Protein AF-A0A5X5ZA11-F1 (afdb_monomer_lite)

Structure (mmCIF, N/CA/C/O backbone):
data_AF-A0A5X5ZA11-F1
#
_entry.id   AF-A0A5X5ZA11-F1
#
loop_
_atom_site.group_PDB
_atom_site.id
_atom_site.type_symbol
_atom_site.label_atom_id
_atom_site.label_alt_id
_atom_site.label_comp_id
_atom_site.label_asym_id
_atom_site.label_entity_id
_atom_site.label_seq_id
_atom_site.pdbx_PDB_ins_code
_atom_site.Cartn_x
_atom_site.Cartn_y
_atom_site.Cartn_z
_atom_site.occupancy
_atom_site.B_iso_or_equiv
_atom_site.auth_seq_id
_atom_site.auth_comp_id
_atom_site.auth_asym_id
_atom_site.auth_atom_id
_atom_site.pdbx_PDB_model_num
ATOM 1 N N . MET A 1 1 ? -2.306 18.215 11.325 1.00 88.44 1 MET A N 1
ATOM 2 C CA . MET A 1 1 ? -1.285 17.185 11.618 1.00 88.44 1 MET A CA 1
ATOM 3 C C . MET A 1 1 ? -1.722 15.892 10.947 1.00 88.44 1 MET A C 1
ATOM 5 O O . MET A 1 1 ? -2.923 15.663 10.904 1.00 88.44 1 MET A O 1
ATOM 9 N N . TYR A 1 2 ? -0.796 15.105 10.395 1.00 94.12 2 TYR A N 1
ATOM 10 C CA . TYR A 1 2 ? -1.111 13.799 9.806 1.00 94.12 2 TYR A CA 1
ATOM 11 C C . TYR A 1 2 ? -0.812 12.674 10.797 1.00 94.12 2 TYR A C 1
ATOM 13 O O . TYR A 1 2 ? 0.232 12.690 11.449 1.00 94.12 2 TYR A O 1
ATOM 21 N N . PHE A 1 3 ? -1.699 11.688 10.862 1.00 95.88 3 PHE A N 1
ATOM 22 C CA . PHE A 1 3 ? -1.532 10.465 11.638 1.00 95.88 3 PHE A CA 1
ATOM 23 C C . PHE A 1 3 ? -1.442 9.262 10.707 1.00 95.88 3 PHE A C 1
ATOM 25 O O . PHE A 1 3 ? -2.206 9.148 9.750 1.00 95.88 3 PHE A O 1
ATOM 32 N N . LEU A 1 4 ? -0.505 8.360 10.991 1.00 96.12 4 LEU A N 1
ATOM 33 C CA . LEU A 1 4 ? -0.306 7.139 10.221 1.00 96.12 4 LEU A CA 1
ATOM 34 C C . LEU A 1 4 ? -1.401 6.114 10.528 1.00 96.12 4 LEU A C 1
ATOM 36 O O . LEU A 1 4 ? -1.602 5.755 11.685 1.00 96.12 4 LEU A O 1
ATOM 40 N N . LEU A 1 5 ? -2.054 5.606 9.481 1.00 96.12 5 LEU A N 1
ATOM 41 C CA . LEU A 1 5 ? -3.022 4.512 9.573 1.00 96.12 5 LEU A CA 1
ATOM 42 C C . LEU A 1 5 ? -2.393 3.165 9.214 1.00 96.12 5 LEU A C 1
ATOM 44 O O . LEU A 1 5 ? -2.567 2.183 9.930 1.00 96.12 5 LEU A O 1
ATOM 48 N N . GLN A 1 6 ? -1.685 3.110 8.085 1.00 96.69 6 GLN A N 1
ATOM 49 C CA . GLN A 1 6 ?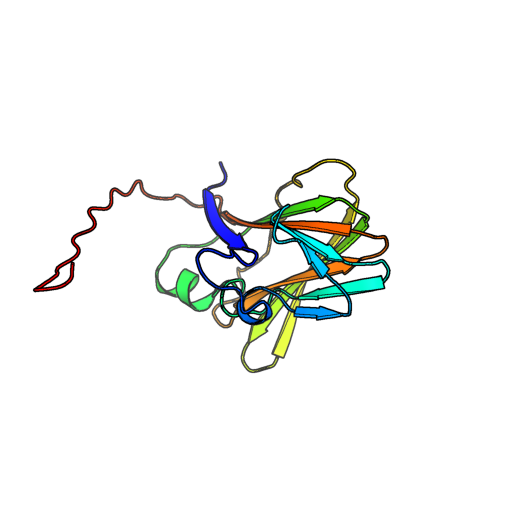 -1.104 1.878 7.555 1.00 96.69 6 GLN A CA 1
ATOM 50 C C . GLN A 1 6 ? 0.122 2.198 6.702 1.00 96.69 6 GLN A C 1
ATOM 52 O O . GLN A 1 6 ? 0.076 3.081 5.848 1.00 96.69 6 GLN A O 1
ATOM 57 N N . LYS A 1 7 ? 1.206 1.445 6.900 1.00 95.44 7 LYS A N 1
ATOM 58 C CA . LYS A 1 7 ? 2.346 1.440 5.978 1.00 95.44 7 LYS A CA 1
ATOM 59 C C . LYS A 1 7 ? 2.112 0.391 4.899 1.00 95.44 7 LYS A C 1
ATOM 61 O O . LYS A 1 7 ? 1.715 -0.728 5.216 1.00 95.44 7 LYS A O 1
ATOM 66 N N . VAL A 1 8 ? 2.397 0.742 3.653 1.00 91.81 8 VAL A N 1
ATOM 67 C CA . VAL A 1 8 ? 2.617 -0.228 2.581 1.00 91.81 8 VAL A CA 1
ATOM 68 C C . VAL A 1 8 ? 4.033 -0.754 2.760 1.00 91.81 8 VAL A C 1
ATOM 70 O O . VAL A 1 8 ? 5.008 -0.024 2.578 1.00 91.81 8 VAL A O 1
ATOM 73 N N . ILE A 1 9 ? 4.124 -2.002 3.198 1.00 90.94 9 ILE A N 1
ATOM 74 C CA . ILE A 1 9 ? 5.363 -2.657 3.601 1.00 90.94 9 ILE A CA 1
ATOM 75 C C . ILE A 1 9 ? 5.911 -3.537 2.480 1.00 90.94 9 ILE A C 1
ATOM 77 O O . ILE A 1 9 ? 5.174 -4.041 1.633 1.00 90.94 9 ILE A O 1
ATOM 81 N N . LEU A 1 10 ? 7.221 -3.741 2.494 1.00 92.12 10 LEU A N 1
ATOM 82 C CA . LEU A 1 10 ? 7.916 -4.689 1.630 1.00 92.12 10 LEU A CA 1
ATOM 83 C C . LEU A 1 10 ? 8.360 -5.910 2.462 1.00 92.12 10 LEU A C 1
ATOM 85 O O . LEU A 1 10 ? 8.345 -5.820 3.696 1.00 92.12 10 LEU A O 1
ATOM 89 N N . PRO A 1 11 ? 8.706 -7.044 1.822 1.00 90.94 11 PRO A N 1
ATOM 90 C CA . PRO A 1 11 ? 9.105 -8.265 2.519 1.00 90.94 11 PRO A CA 1
ATOM 91 C C . PRO A 1 11 ? 10.228 -8.037 3.533 1.00 90.94 11 PRO A C 1
ATOM 93 O O . PRO A 1 11 ? 11.069 -7.159 3.372 1.00 90.94 11 PRO A O 1
ATOM 96 N N . ASN A 1 12 ? 10.265 -8.847 4.587 1.00 85.19 12 ASN A N 1
ATOM 97 C CA . ASN A 1 12 ? 11.353 -8.822 5.563 1.00 85.19 12 ASN A CA 1
ATOM 98 C C . ASN A 1 12 ? 11.810 -10.258 5.824 1.00 85.19 12 ASN A C 1
ATOM 100 O O . ASN A 1 12 ? 10.975 -11.098 6.159 1.00 85.19 12 ASN A O 1
ATOM 104 N N . ILE A 1 13 ? 13.118 -10.514 5.692 1.00 82.81 13 ILE A N 1
ATOM 105 C CA . ILE A 1 13 ? 13.733 -11.838 5.884 1.00 82.81 13 ILE A CA 1
ATOM 106 C C . ILE A 1 13 ? 13.351 -12.436 7.241 1.00 82.81 13 ILE A C 1
ATOM 108 O O . ILE A 1 13 ? 13.066 -13.626 7.316 1.00 82.81 13 ILE A O 1
ATOM 112 N N . ASP A 1 14 ? 13.267 -11.611 8.284 1.00 82.62 14 ASP A N 1
ATOM 113 C CA . ASP A 1 14 ? 12.982 -12.081 9.644 1.00 82.62 14 ASP A CA 1
ATOM 114 C C . ASP A 1 14 ? 11.507 -12.459 9.874 1.00 82.62 14 ASP A C 1
ATOM 116 O O . ASP A 1 14 ? 11.163 -13.005 10.920 1.00 82.62 14 ASP A O 1
ATOM 120 N N . LEU A 1 15 ? 10.611 -12.126 8.935 1.00 80.62 15 LEU A N 1
ATOM 121 C CA . LEU A 1 15 ? 9.162 -12.287 9.097 1.00 80.62 15 LEU A CA 1
ATOM 122 C C . LEU A 1 15 ? 8.560 -13.210 8.040 1.00 80.62 15 LEU A C 1
ATOM 124 O O . LEU A 1 15 ? 7.957 -14.228 8.368 1.00 80.62 15 LEU A O 1
ATOM 128 N N . CYS A 1 16 ? 8.653 -12.812 6.773 1.00 82.38 16 CYS A N 1
ATOM 129 C CA . CYS A 1 16 ? 8.052 -13.520 5.654 1.00 82.38 16 CYS A CA 1
ATOM 130 C C . CYS A 1 16 ? 8.675 -13.034 4.342 1.00 82.38 16 CYS A C 1
ATOM 132 O O . CYS A 1 16 ? 8.705 -11.833 4.054 1.00 82.38 16 CYS A O 1
ATOM 134 N N . THR A 1 17 ? 9.143 -13.985 3.539 1.00 87.62 17 THR A N 1
ATOM 135 C CA . THR A 1 17 ? 9.778 -13.753 2.235 1.00 87.62 17 THR A CA 1
ATOM 136 C C . THR A 1 17 ? 8.841 -14.028 1.056 1.00 87.62 17 THR A C 1
ATOM 138 O O . THR A 1 17 ? 9.254 -13.896 -0.091 1.00 87.62 17 THR A O 1
ATOM 141 N N . GLU A 1 18 ? 7.572 -14.372 1.307 1.00 92.88 18 GLU A N 1
ATOM 142 C CA . GLU A 1 18 ? 6.562 -14.590 0.262 1.00 92.88 18 GLU A CA 1
ATOM 143 C C . GLU A 1 18 ? 6.155 -13.259 -0.389 1.00 92.88 18 GLU A C 1
ATOM 145 O O . GLU A 1 18 ? 5.176 -12.620 0.006 1.00 92.88 18 GLU A O 1
ATOM 150 N N . GLU A 1 19 ? 6.915 -12.821 -1.399 1.00 93.06 19 GLU A N 1
ATOM 151 C CA . GLU A 1 19 ? 6.784 -11.499 -2.032 1.00 93.06 19 GLU A CA 1
ATOM 152 C C . GLU A 1 19 ? 5.357 -11.186 -2.504 1.00 93.06 19 GLU A C 1
ATOM 154 O O . GLU A 1 19 ? 4.899 -10.052 -2.358 1.00 93.06 19 GLU A O 1
ATOM 159 N N . GLN A 1 20 ? 4.611 -12.191 -2.982 1.00 94.50 20 GLN A N 1
ATOM 160 C CA . GLN A 1 20 ? 3.235 -12.032 -3.474 1.00 94.50 20 GLN A CA 1
ATOM 161 C C . GLN A 1 20 ? 2.240 -11.561 -2.399 1.00 94.50 20 GLN A C 1
ATOM 163 O O . GLN A 1 20 ? 1.189 -11.006 -2.733 1.00 94.50 20 GLN A O 1
ATOM 168 N N . LEU A 1 21 ? 2.559 -11.738 -1.111 1.00 95.25 21 LEU A N 1
ATOM 169 C CA . LEU A 1 21 ? 1.762 -11.192 -0.007 1.00 95.25 21 LEU A CA 1
ATOM 170 C C . LEU A 1 21 ? 1.954 -9.677 0.168 1.00 95.25 21 LEU A C 1
ATOM 172 O O . LEU A 1 21 ? 1.113 -9.027 0.795 1.00 95.25 21 LEU A O 1
ATOM 176 N N . TYR A 1 22 ? 3.023 -9.121 -0.408 1.00 95.38 22 TYR A N 1
ATOM 177 C CA . TYR A 1 22 ? 3.436 -7.724 -0.289 1.00 95.38 22 TYR A CA 1
ATOM 178 C C . TYR A 1 22 ? 3.228 -6.957 -1.594 1.00 95.38 22 TYR A C 1
ATOM 180 O O . TYR A 1 22 ? 2.562 -5.924 -1.608 1.00 95.38 22 TYR A O 1
ATOM 188 N N . PHE A 1 23 ? 3.728 -7.447 -2.719 1.00 95.75 23 PHE A N 1
ATOM 189 C CA . PHE A 1 23 ? 3.572 -6.770 -4.002 1.00 95.75 23 PHE A CA 1
ATOM 190 C C . PHE A 1 23 ? 3.530 -7.775 -5.150 1.00 95.75 23 PHE A C 1
ATOM 192 O O . PHE A 1 23 ? 3.896 -8.940 -5.020 1.00 95.75 23 PHE A O 1
ATOM 199 N N . ARG A 1 24 ? 3.091 -7.307 -6.314 1.00 96.06 24 ARG A N 1
ATOM 200 C CA . ARG A 1 24 ? 3.236 -8.027 -7.582 1.00 96.06 24 ARG A CA 1
ATOM 201 C C . ARG A 1 24 ? 3.891 -7.092 -8.572 1.00 96.06 24 ARG A C 1
ATOM 203 O O . ARG A 1 24 ? 3.507 -5.932 -8.656 1.00 96.06 24 ARG A O 1
ATOM 210 N N . THR A 1 25 ? 4.876 -7.563 -9.318 1.00 94.00 25 THR A N 1
ATOM 211 C CA . THR A 1 25 ? 5.579 -6.721 -10.286 1.00 94.00 25 THR A CA 1
ATOM 212 C C . THR A 1 25 ? 5.909 -7.491 -11.552 1.00 94.00 25 THR A C 1
ATOM 214 O O . THR A 1 25 ? 6.091 -8.706 -11.526 1.00 94.00 25 THR A O 1
ATOM 217 N N . GLN A 1 26 ? 5.980 -6.778 -12.673 1.00 89.19 26 GLN A N 1
ATOM 218 C CA . GLN A 1 26 ? 6.394 -7.335 -13.955 1.00 89.19 26 GLN A CA 1
ATOM 219 C C . GLN A 1 26 ? 7.875 -7.022 -14.196 1.00 89.19 26 GLN A C 1
ATOM 221 O O . GLN A 1 26 ? 8.210 -5.996 -14.776 1.00 89.19 26 GLN A O 1
ATOM 226 N N . GLY A 1 27 ? 8.777 -7.896 -13.751 1.00 85.19 27 GLY A N 1
ATOM 227 C CA . GLY A 1 27 ? 10.224 -7.727 -13.957 1.00 85.19 27 GLY A CA 1
ATOM 228 C C . GLY A 1 27 ? 10.923 -6.800 -12.957 1.00 85.19 27 GLY A C 1
ATOM 229 O O . GLY A 1 27 ? 12.127 -6.581 -13.087 1.00 85.19 27 GLY A O 1
ATOM 230 N N . GLY A 1 28 ? 10.201 -6.287 -11.956 1.00 90.69 28 GLY A N 1
ATOM 231 C CA . GLY A 1 28 ? 10.818 -5.685 -10.780 1.00 90.69 28 GLY A CA 1
ATOM 232 C C . GLY A 1 28 ? 11.598 -6.709 -9.956 1.00 90.69 28 GLY A C 1
ATOM 233 O O . GLY A 1 28 ? 11.318 -7.907 -10.006 1.00 90.69 28 GLY A O 1
ATOM 234 N N . LYS A 1 29 ? 12.595 -6.232 -9.211 1.00 93.81 29 LYS A N 1
ATOM 235 C CA . LYS A 1 29 ? 13.433 -7.055 -8.332 1.00 93.81 29 LYS A CA 1
ATOM 236 C C . LYS A 1 29 ? 13.464 -6.448 -6.944 1.00 93.81 29 LYS A C 1
ATOM 238 O O . LYS A 1 29 ? 13.813 -5.278 -6.786 1.00 93.81 29 LYS A O 1
ATOM 243 N N . TYR A 1 30 ? 13.119 -7.246 -5.943 1.00 94.25 30 TYR A N 1
ATOM 244 C CA . TYR A 1 30 ? 13.248 -6.826 -4.560 1.00 94.25 30 TYR A CA 1
ATOM 245 C C . TYR A 1 30 ? 14.683 -7.010 -4.073 1.00 94.25 30 TYR A C 1
ATOM 247 O O . TYR A 1 30 ? 15.294 -8.060 -4.274 1.00 94.25 30 TYR A O 1
ATOM 255 N N . ASN A 1 31 ? 15.233 -5.973 -3.447 1.00 91.81 31 ASN A N 1
ATOM 256 C CA . ASN A 1 31 ? 16.532 -6.036 -2.805 1.00 91.81 31 ASN A CA 1
ATOM 257 C C . ASN A 1 31 ? 16.332 -6.168 -1.294 1.00 91.81 31 ASN A C 1
ATOM 259 O O . ASN A 1 31 ? 15.964 -5.210 -0.615 1.00 91.81 31 ASN A O 1
ATOM 263 N N . TYR A 1 32 ? 16.610 -7.359 -0.770 1.00 88.56 32 TYR A N 1
ATOM 264 C CA . TYR A 1 32 ? 16.462 -7.665 0.650 1.00 88.56 32 TYR A CA 1
ATOM 265 C C . TYR A 1 32 ? 17.449 -6.902 1.546 1.00 88.56 32 TYR A C 1
ATOM 267 O O . TYR A 1 32 ? 17.132 -6.621 2.698 1.00 88.56 32 TYR A O 1
ATOM 275 N N . THR A 1 33 ? 18.624 -6.525 1.031 1.00 87.94 33 THR A N 1
ATOM 276 C CA . THR A 1 33 ? 19.637 -5.778 1.791 1.00 87.94 33 THR A CA 1
ATOM 277 C C . THR A 1 33 ? 19.231 -4.316 1.963 1.00 87.94 33 THR A C 1
ATOM 279 O O . THR A 1 33 ? 19.215 -3.805 3.080 1.00 87.94 33 THR A O 1
ATOM 282 N N . SER A 1 34 ? 18.865 -3.635 0.872 1.00 88.62 34 SER A N 1
ATOM 283 C CA . SER A 1 34 ? 18.416 -2.233 0.918 1.00 88.62 34 SER A CA 1
ATOM 284 C C . SER A 1 34 ? 16.934 -2.075 1.265 1.00 88.62 34 SER A C 1
ATOM 286 O O . SER A 1 34 ? 16.479 -0.957 1.496 1.00 88.62 34 SER A O 1
ATOM 288 N N . ARG A 1 35 ? 16.186 -3.183 1.331 1.00 89.94 35 ARG A N 1
ATOM 289 C CA . ARG A 1 35 ? 14.744 -3.260 1.607 1.00 89.94 35 ARG A CA 1
ATOM 290 C C . ARG A 1 35 ? 13.895 -2.378 0.694 1.00 89.94 35 ARG A C 1
ATOM 292 O O . ARG A 1 35 ? 12.938 -1.750 1.140 1.00 89.94 35 ARG A O 1
ATOM 299 N N . ASN A 1 36 ? 14.229 -2.357 -0.591 1.00 93.25 36 ASN A N 1
ATOM 300 C CA . ASN A 1 36 ? 13.507 -1.592 -1.600 1.00 93.25 36 ASN A CA 1
ATOM 301 C C . ASN A 1 36 ? 13.209 -2.437 -2.839 1.00 93.25 36 ASN A C 1
ATOM 303 O O . ASN A 1 36 ? 13.850 -3.455 -3.106 1.00 93.25 36 ASN A O 1
ATOM 307 N N . LEU A 1 37 ? 12.181 -2.024 -3.572 1.00 95.44 37 LEU A N 1
ATOM 308 C CA . LEU A 1 37 ? 11.767 -2.671 -4.806 1.00 95.44 37 LEU A CA 1
ATOM 309 C C . LEU A 1 37 ? 12.278 -1.855 -5.993 1.00 95.44 37 LEU A C 1
ATOM 311 O O . LEU A 1 37 ? 11.873 -0.710 -6.183 1.00 95.44 37 LEU A O 1
ATOM 315 N N . LEU A 1 38 ? 13.147 -2.458 -6.800 1.00 96.56 38 LEU A N 1
ATOM 316 C CA . LEU A 1 38 ? 13.571 -1.893 -8.075 1.00 96.56 38 LEU A CA 1
ATOM 317 C C . LEU A 1 38 ? 12.511 -2.209 -9.125 1.00 96.56 38 LEU A C 1
ATOM 319 O O . LEU A 1 38 ? 12.199 -3.379 -9.356 1.00 96.56 38 LEU A O 1
ATOM 323 N N . VAL A 1 39 ? 11.972 -1.180 -9.770 1.00 96.62 39 VAL A N 1
ATOM 324 C CA . VAL A 1 39 ? 11.000 -1.310 -10.858 1.00 96.62 39 VAL A CA 1
ATOM 325 C C . VAL A 1 39 ? 11.631 -0.725 -12.121 1.00 96.62 39 VAL A C 1
ATOM 327 O O . VAL A 1 39 ? 11.762 0.496 -12.207 1.00 96.62 39 VAL A O 1
ATOM 330 N N . PRO A 1 40 ? 12.041 -1.562 -13.093 1.00 96.94 40 PRO A N 1
ATOM 331 C CA . PRO A 1 40 ? 12.616 -1.089 -14.348 1.00 96.94 40 PRO A CA 1
ATOM 332 C C . PRO A 1 40 ? 11.650 -0.192 -15.111 1.00 96.94 40 PRO A C 1
ATOM 334 O O . PRO A 1 40 ? 10.439 -0.312 -14.936 1.00 96.94 40 PRO A O 1
ATOM 337 N N . ARG A 1 41 ? 12.166 0.649 -16.001 1.00 96.88 41 ARG A N 1
ATOM 338 C CA . ARG A 1 41 ? 11.381 1.483 -16.915 1.00 96.88 41 ARG A CA 1
ATOM 339 C C . ARG A 1 41 ? 10.266 0.699 -17.629 1.00 96.88 41 ARG A C 1
ATOM 341 O O . ARG A 1 41 ? 10.479 -0.417 -18.108 1.00 96.88 41 ARG A O 1
ATOM 348 N N . HIS A 1 42 ? 9.089 1.317 -17.746 1.00 96.25 42 HIS A N 1
ATOM 349 C CA . HIS A 1 42 ? 7.891 0.770 -18.396 1.00 96.25 42 HIS A CA 1
ATOM 350 C C . HIS A 1 42 ? 7.336 -0.507 -17.750 1.00 96.25 42 HIS A C 1
ATOM 352 O O . HIS A 1 42 ? 6.679 -1.314 -18.413 1.00 96.25 42 HIS A O 1
ATOM 358 N N . LYS A 1 43 ? 7.576 -0.696 -16.450 1.00 97.31 43 LYS A N 1
ATOM 359 C CA . LYS A 1 43 ? 7.036 -1.802 -15.653 1.00 97.31 43 LYS A CA 1
ATOM 360 C C . LYS A 1 43 ? 6.095 -1.295 -14.572 1.00 97.31 43 LYS A C 1
ATOM 362 O O . LYS A 1 43 ? 6.020 -0.106 -14.278 1.00 97.31 43 LYS A O 1
ATOM 367 N N . VAL A 1 44 ? 5.364 -2.238 -13.986 1.00 96.50 44 VAL A N 1
ATOM 368 C CA . VAL A 1 44 ? 4.329 -1.949 -12.994 1.00 96.50 44 VAL A CA 1
ATOM 369 C C . VAL A 1 44 ? 4.601 -2.707 -11.709 1.00 96.50 44 VAL A C 1
ATOM 371 O O . VAL A 1 44 ? 5.002 -3.876 -11.742 1.00 96.50 44 VAL A O 1
ATOM 374 N N . ALA A 1 45 ? 4.362 -2.046 -10.582 1.00 97.00 45 ALA A N 1
ATOM 375 C CA . ALA A 1 45 ? 4.252 -2.663 -9.272 1.00 97.00 45 ALA A CA 1
ATOM 376 C C . ALA A 1 45 ? 2.845 -2.431 -8.706 1.00 97.00 45 ALA A C 1
ATOM 378 O O . ALA A 1 45 ? 2.358 -1.303 -8.635 1.00 97.00 45 ALA A O 1
ATOM 379 N N . TYR A 1 46 ? 2.205 -3.518 -8.294 1.00 97.38 46 TYR A N 1
ATOM 380 C CA . TYR A 1 46 ? 0.861 -3.557 -7.740 1.00 97.38 46 TYR A CA 1
ATOM 381 C C . TYR A 1 46 ? 0.919 -3.908 -6.257 1.00 97.38 46 TYR A C 1
ATOM 383 O O . TYR A 1 46 ? 1.582 -4.873 -5.869 1.00 97.38 46 TYR A O 1
ATOM 391 N N . PHE A 1 47 ? 0.161 -3.171 -5.449 1.00 97.25 47 PHE A N 1
ATOM 392 C CA . PHE A 1 47 ? 0.061 -3.372 -4.004 1.00 97.25 47 PHE A CA 1
ATOM 393 C C . PHE A 1 47 ? -1.356 -3.780 -3.557 1.00 97.25 47 PHE A C 1
ATOM 395 O O . PHE A 1 47 ? -1.719 -3.596 -2.398 1.00 97.25 47 PHE A O 1
ATOM 402 N N . ASP A 1 48 ? -2.173 -4.361 -4.446 1.00 96.62 48 ASP A N 1
ATOM 403 C CA . ASP A 1 48 ? -3.434 -5.047 -4.097 1.00 96.62 48 ASP A CA 1
ATOM 404 C C . ASP A 1 48 ? -3.179 -6.453 -3.542 1.00 96.62 48 ASP A C 1
ATOM 406 O O . ASP A 1 48 ? -3.676 -7.466 -4.041 1.00 96.62 48 ASP A O 1
ATOM 410 N N . THR A 1 49 ? -2.370 -6.506 -2.496 1.00 96.31 49 THR A N 1
ATOM 411 C CA . THR A 1 49 ? -1.915 -7.732 -1.846 1.00 96.31 49 THR A CA 1
ATOM 412 C C . THR A 1 49 ? -2.421 -7.802 -0.412 1.00 96.31 49 THR A C 1
ATOM 414 O O . THR A 1 49 ? -3.025 -6.858 0.106 1.00 96.31 49 THR A O 1
ATOM 417 N N . PHE A 1 50 ? -2.189 -8.941 0.239 1.00 94.94 50 PHE A N 1
ATOM 418 C CA . PHE A 1 50 ? -2.700 -9.214 1.578 1.00 94.94 50 PHE A CA 1
ATOM 419 C C . PHE A 1 50 ? -2.282 -8.155 2.610 1.00 94.94 50 PHE A C 1
ATOM 421 O O . PHE A 1 50 ? -3.132 -7.669 3.354 1.00 94.94 50 PHE A O 1
ATOM 428 N N . PHE A 1 51 ? -1.001 -7.771 2.639 1.00 93.62 51 PHE A N 1
ATOM 429 C CA . PHE A 1 51 ? -0.498 -6.803 3.620 1.00 93.62 51 PHE A CA 1
ATOM 430 C C . PHE A 1 51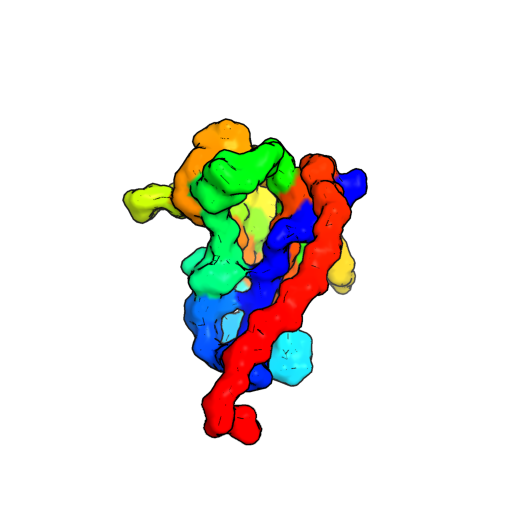 ? -0.769 -5.343 3.245 1.00 93.62 51 PHE A C 1
ATOM 432 O O . PHE A 1 51 ? -0.871 -4.493 4.131 1.00 93.62 51 PHE A O 1
ATOM 439 N N . ASN A 1 52 ? -0.891 -5.038 1.951 1.00 96.56 52 ASN A N 1
ATOM 440 C CA . ASN A 1 52 ? -0.834 -3.656 1.473 1.00 96.56 52 ASN A CA 1
ATOM 441 C C . ASN A 1 52 ? -2.164 -3.093 0.966 1.00 96.56 52 ASN A C 1
ATOM 443 O O . ASN A 1 52 ? -2.291 -1.876 0.828 1.00 96.56 52 ASN A O 1
ATOM 447 N N . ALA A 1 53 ? -3.182 -3.933 0.772 1.00 96.81 53 ALA A N 1
ATOM 448 C CA . ALA A 1 53 ? -4.529 -3.460 0.489 1.00 96.81 53 ALA A CA 1
ATOM 449 C C . ALA A 1 53 ? -5.160 -2.811 1.739 1.00 96.81 53 ALA A C 1
ATOM 451 O O . ALA A 1 53 ? -5.301 -3.426 2.798 1.00 96.81 53 ALA A O 1
ATOM 452 N N . PHE A 1 54 ? -5.598 -1.562 1.610 1.00 97.62 54 PHE A N 1
ATOM 453 C CA . PHE A 1 54 ? -6.251 -0.792 2.662 1.00 97.62 54 PHE A CA 1
ATOM 454 C C . PHE A 1 54 ? -7.751 -1.105 2.708 1.00 97.62 54 PHE A C 1
ATOM 456 O O . PHE A 1 54 ? -8.518 -0.748 1.811 1.00 97.62 54 PHE A O 1
ATOM 463 N N . SER A 1 55 ? -8.205 -1.793 3.756 1.00 96.56 55 SER A N 1
ATOM 464 C CA . SER A 1 55 ? -9.605 -2.221 3.874 1.00 96.56 55 SER A CA 1
ATOM 465 C C . SER A 1 55 ? -10.534 -1.085 4.314 1.00 96.56 55 SER A C 1
ATOM 467 O O . SER A 1 55 ? -10.821 -0.932 5.503 1.00 96.56 55 SER A O 1
ATOM 469 N N . ILE A 1 56 ? -11.067 -0.324 3.354 1.00 96.19 56 ILE A N 1
ATOM 470 C CA . ILE A 1 56 ? -11.975 0.803 3.634 1.00 96.19 56 ILE A CA 1
ATOM 471 C C . ILE A 1 56 ? -13.220 0.368 4.422 1.00 96.19 56 ILE A C 1
ATOM 473 O O . ILE A 1 56 ? -13.656 1.083 5.320 1.00 96.19 56 ILE A O 1
ATOM 477 N N . LYS A 1 57 ? -13.718 -0.857 4.189 1.00 95.25 57 LYS A N 1
ATOM 478 C CA . LYS A 1 57 ? -14.827 -1.447 4.958 1.00 95.25 57 LYS A CA 1
ATOM 479 C C . LYS A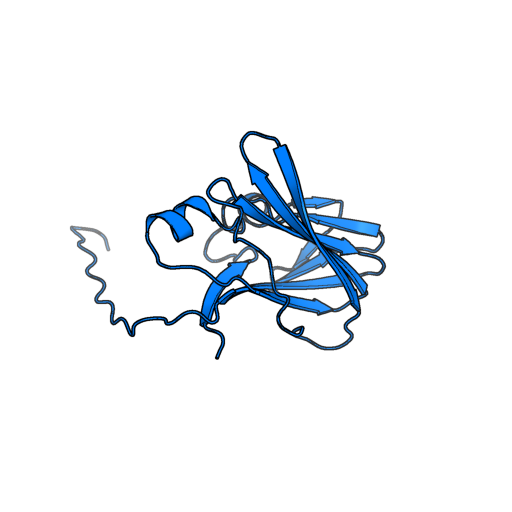 1 57 ? -14.554 -1.471 6.462 1.00 95.25 57 LYS A C 1
ATOM 481 O O . LYS A 1 57 ? -15.437 -1.148 7.250 1.00 95.25 57 LYS A O 1
ATOM 486 N N . LYS A 1 58 ? -13.357 -1.909 6.874 1.00 95.44 58 LYS A N 1
ATOM 487 C CA . LYS A 1 58 ? -13.008 -2.032 8.299 1.00 95.44 58 LYS A CA 1
ATOM 488 C C . LYS A 1 58 ? -12.910 -0.654 8.942 1.00 95.44 58 LYS A C 1
ATOM 490 O O . LYS A 1 58 ? -13.496 -0.447 9.997 1.00 95.44 58 LYS A O 1
ATOM 495 N N . TRP A 1 59 ? -12.241 0.282 8.273 1.00 96.12 59 TRP A N 1
ATOM 496 C CA . TRP A 1 59 ? -12.112 1.653 8.756 1.00 96.12 59 TRP A CA 1
ATOM 497 C C . TRP A 1 59 ? -13.476 2.333 8.903 1.00 96.12 59 TRP A C 1
ATOM 499 O O . TRP A 1 59 ? -13.808 2.781 9.990 1.00 96.12 59 TRP A O 1
ATOM 509 N N . LYS A 1 60 ? -14.334 2.295 7.876 1.00 94.31 60 LYS A N 1
ATOM 510 C CA . LYS A 1 60 ? -15.686 2.879 7.954 1.00 94.31 60 LYS A CA 1
ATOM 511 C C . LYS A 1 60 ? -16.586 2.213 8.998 1.00 94.31 60 LYS A C 1
ATOM 513 O O . LYS A 1 60 ? -17.443 2.876 9.568 1.00 94.31 60 LYS A O 1
ATOM 518 N N . LYS A 1 61 ? -16.428 0.906 9.237 1.00 95.75 61 LYS A N 1
ATOM 519 C CA . LYS A 1 61 ? -17.269 0.163 10.189 1.00 95.75 61 LYS A CA 1
ATOM 520 C C . LYS A 1 61 ? -16.874 0.395 11.649 1.00 95.75 61 LYS A C 1
ATOM 522 O O . LYS A 1 61 ? -17.747 0.376 12.510 1.00 95.75 61 LYS A O 1
ATOM 527 N N . TYR A 1 62 ? -15.579 0.528 11.931 1.00 95.25 62 TYR A N 1
ATOM 528 C CA . TYR A 1 62 ? -15.053 0.498 13.300 1.00 95.25 62 TYR A CA 1
ATOM 529 C C . TYR A 1 62 ? -14.417 1.817 13.752 1.00 95.25 62 TYR A C 1
ATOM 531 O O . TYR A 1 62 ? -13.988 1.911 14.899 1.00 95.25 62 TYR A O 1
ATOM 539 N N . THR A 1 63 ? -14.341 2.828 12.884 1.00 94.56 63 THR A N 1
ATOM 540 C CA . THR A 1 63 ? -13.781 4.144 13.212 1.00 94.56 63 THR A CA 1
ATOM 541 C C . THR A 1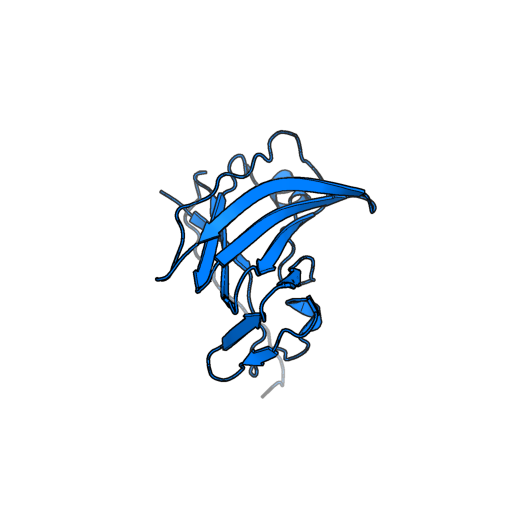 63 ? -14.606 5.272 12.586 1.00 94.56 63 THR A C 1
ATOM 543 O O . THR A 1 63 ? -15.524 5.039 11.802 1.00 94.56 63 THR A O 1
ATOM 546 N N . THR A 1 64 ? -14.270 6.517 12.921 1.00 94.12 64 THR A N 1
ATOM 547 C CA . THR A 1 64 ? -14.872 7.733 12.352 1.00 94.12 64 THR A CA 1
ATOM 548 C C . THR A 1 64 ? -14.052 8.294 11.185 1.00 94.12 64 THR A C 1
ATOM 550 O O . THR A 1 64 ? -13.994 9.506 11.012 1.00 94.12 64 THR A O 1
ATOM 553 N N . LEU A 1 65 ? -13.368 7.435 10.415 1.00 96.25 65 LEU A N 1
ATOM 554 C CA . LEU A 1 65 ? -12.460 7.874 9.352 1.00 96.25 65 LEU A CA 1
ATOM 555 C C . LEU A 1 65 ? -13.212 8.604 8.222 1.00 96.25 65 LEU A C 1
ATOM 557 O O . LEU A 1 65 ? -13.988 8.015 7.453 1.00 96.25 65 LEU A O 1
ATOM 561 N N . THR A 1 66 ? -12.920 9.889 8.093 1.00 95.69 66 THR A N 1
ATOM 562 C CA . THR A 1 66 ? -13.427 10.811 7.080 1.00 95.69 66 THR A CA 1
ATOM 563 C C . THR A 1 66 ? -12.361 11.255 6.089 1.00 95.69 66 THR A C 1
ATOM 565 O O . 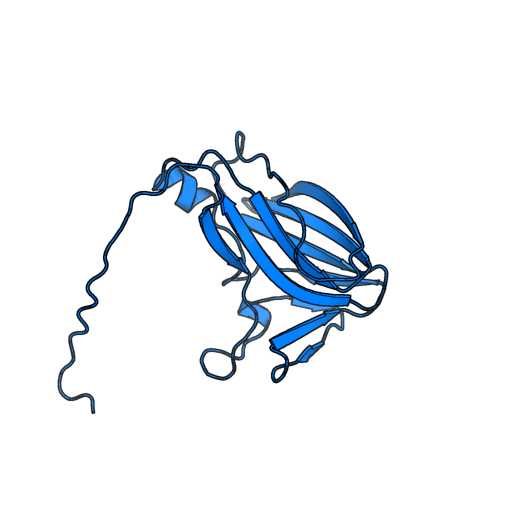THR A 1 66 ? -12.708 11.466 4.930 1.00 95.69 66 THR A O 1
ATOM 568 N N . SER A 1 67 ? -11.089 11.335 6.490 1.00 96.62 67 SER A N 1
ATOM 569 C CA . SER A 1 67 ? -10.002 11.796 5.619 1.00 96.62 67 SER A CA 1
ATOM 570 C C . SER A 1 67 ? -8.933 10.726 5.397 1.00 96.62 67 SER A C 1
ATOM 572 O O . SER A 1 67 ? -8.497 10.058 6.338 1.00 96.62 67 SER A O 1
ATOM 574 N N . LEU A 1 68 ? -8.500 10.570 4.142 1.00 98.00 68 LEU A N 1
ATOM 575 C CA . LEU A 1 68 ? -7.464 9.622 3.742 1.00 98.00 68 LEU A CA 1
ATOM 576 C C . LEU A 1 68 ? -6.456 10.304 2.821 1.00 98.00 68 LEU A C 1
ATOM 578 O O . LEU A 1 68 ? -6.822 10.938 1.833 1.00 98.00 68 LEU A O 1
ATOM 582 N N . PHE A 1 69 ? -5.181 10.124 3.135 1.00 97.94 69 PHE A N 1
ATOM 583 C CA . PHE A 1 69 ? -4.073 10.653 2.359 1.00 97.94 69 PHE A CA 1
ATOM 584 C C . PHE A 1 69 ? -3.059 9.557 2.063 1.00 97.94 69 PHE A C 1
ATOM 586 O O . PHE A 1 69 ? -2.907 8.617 2.843 1.00 97.94 69 PHE A O 1
ATOM 593 N N . LEU A 1 70 ? -2.351 9.701 0.952 1.00 97.00 70 LEU A N 1
ATOM 594 C CA . LEU A 1 70 ? -1.226 8.866 0.573 1.00 97.00 70 LEU A CA 1
ATOM 595 C C . LEU A 1 70 ? 0.052 9.693 0.618 1.00 97.00 70 LEU A C 1
ATOM 597 O O . LEU A 1 70 ? 0.141 10.735 -0.024 1.00 97.00 70 LEU A O 1
ATOM 601 N N . ARG A 1 71 ? 1.060 9.193 1.320 1.00 95.50 71 ARG A N 1
ATOM 602 C CA . ARG A 1 71 ? 2.433 9.680 1.218 1.00 95.50 71 ARG A CA 1
ATOM 603 C C . ARG A 1 71 ? 3.281 8.625 0.531 1.00 95.50 71 ARG A C 1
ATOM 605 O O . ARG A 1 71 ? 3.161 7.434 0.821 1.00 95.50 71 ARG A O 1
ATOM 612 N N . VAL A 1 72 ? 4.124 9.062 -0.391 1.00 93.00 72 VAL A N 1
ATOM 613 C CA . VAL A 1 72 ? 4.840 8.187 -1.315 1.00 93.00 72 VAL A CA 1
ATOM 614 C C . VAL A 1 72 ? 6.333 8.327 -1.084 1.00 93.00 72 VAL A C 1
ATOM 616 O O . VAL A 1 72 ? 6.840 9.438 -0.988 1.00 93.00 72 VAL A O 1
ATOM 619 N N . ASN A 1 73 ? 7.054 7.211 -1.023 1.00 92.38 73 ASN A N 1
ATOM 620 C CA . ASN A 1 73 ? 8.507 7.202 -0.925 1.00 92.38 73 ASN A CA 1
ATOM 621 C C . ASN A 1 73 ? 9.097 6.412 -2.100 1.00 92.38 73 ASN A C 1
ATOM 623 O O . ASN A 1 73 ? 9.309 5.199 -2.017 1.00 92.38 73 ASN A O 1
ATOM 627 N N . ILE A 1 74 ? 9.305 7.114 -3.214 1.00 92.44 74 ILE A N 1
ATOM 628 C CA . ILE A 1 74 ? 9.837 6.576 -4.468 1.00 92.44 74 ILE A CA 1
ATOM 629 C C . ILE A 1 74 ? 10.895 7.539 -4.997 1.00 92.44 74 ILE A C 1
ATOM 631 O O . ILE A 1 74 ? 10.709 8.753 -4.939 1.00 92.44 74 ILE A O 1
ATOM 635 N N . ILE A 1 75 ? 11.977 6.982 -5.533 1.00 93.94 75 ILE A N 1
ATOM 636 C CA . ILE A 1 75 ? 12.948 7.701 -6.357 1.00 93.94 75 ILE A CA 1
ATOM 637 C C . ILE A 1 75 ? 12.710 7.280 -7.804 1.00 93.94 75 ILE A C 1
ATOM 639 O O . ILE A 1 75 ? 12.686 6.083 -8.096 1.00 93.94 75 ILE A O 1
ATOM 643 N N . GLY A 1 76 ? 12.532 8.257 -8.685 1.00 93.44 76 GLY A N 1
ATOM 644 C CA . GLY A 1 76 ? 12.273 8.049 -10.104 1.00 93.44 76 GLY A CA 1
ATOM 645 C C . GLY A 1 76 ? 11.039 8.799 -10.598 1.00 93.44 76 GLY A C 1
ATOM 646 O O . GLY A 1 76 ? 10.413 9.587 -9.876 1.00 93.44 76 GLY A O 1
ATOM 647 N N . ARG A 1 77 ? 10.682 8.515 -11.848 1.00 95.31 77 ARG A N 1
ATOM 648 C CA . ARG A 1 77 ? 9.565 9.118 -12.571 1.00 95.31 77 ARG A CA 1
ATOM 649 C C . ARG A 1 77 ? 8.584 8.070 -13.054 1.00 95.31 77 ARG A C 1
ATOM 651 O O . ARG A 1 77 ? 8.974 6.995 -13.516 1.00 95.31 77 ARG A O 1
ATOM 658 N N . GLY A 1 78 ? 7.309 8.401 -12.959 1.00 95.62 78 GLY A N 1
ATOM 659 C CA . GLY A 1 78 ? 6.231 7.521 -13.363 1.00 95.62 78 GLY A CA 1
ATOM 660 C C . GLY A 1 78 ? 4.881 8.030 -12.895 1.00 95.62 78 GLY A C 1
ATOM 661 O O . GLY A 1 78 ? 4.736 9.177 -12.477 1.00 95.62 78 GLY A O 1
ATOM 662 N N . THR A 1 79 ? 3.895 7.149 -12.908 1.00 96.94 79 THR A N 1
ATOM 663 C CA . THR A 1 79 ? 2.527 7.468 -12.519 1.00 96.94 79 THR A CA 1
ATOM 664 C C . THR A 1 79 ? 2.106 6.632 -11.320 1.00 96.94 79 THR A C 1
ATOM 666 O O . THR A 1 79 ? 2.249 5.406 -11.294 1.00 96.94 79 THR A O 1
ATOM 669 N N . ILE A 1 80 ? 1.524 7.303 -10.328 1.00 96.69 80 ILE A N 1
ATOM 670 C CA . ILE A 1 80 ? 0.885 6.673 -9.174 1.00 96.69 80 ILE A CA 1
ATOM 671 C C . ILE A 1 80 ? -0.605 6.606 -9.444 1.00 96.69 80 ILE A C 1
ATOM 673 O O . ILE A 1 80 ? -1.243 7.635 -9.667 1.00 96.69 80 ILE A O 1
ATOM 677 N N . THR A 1 81 ? -1.177 5.409 -9.346 1.00 98.19 81 THR A N 1
ATOM 678 C CA . THR A 1 81 ? -2.624 5.215 -9.443 1.00 98.19 81 THR A CA 1
ATOM 679 C C . THR A 1 81 ? -3.155 4.617 -8.148 1.00 98.19 81 THR A C 1
ATOM 681 O O . THR A 1 81 ? -2.830 3.488 -7.785 1.00 98.19 81 THR A O 1
ATOM 684 N N . VAL A 1 82 ? -4.018 5.357 -7.456 1.00 98.00 82 VAL A N 1
ATOM 685 C CA . VAL A 1 82 ? -4.785 4.846 -6.318 1.00 98.00 82 VAL A CA 1
ATOM 686 C C . VAL A 1 82 ? -6.069 4.237 -6.849 1.00 98.00 82 VAL A C 1
ATOM 688 O O . VAL A 1 82 ? -6.886 4.919 -7.476 1.00 98.00 82 VAL A O 1
ATOM 691 N N . ARG A 1 83 ? -6.261 2.947 -6.589 1.00 98.00 83 ARG A N 1
ATOM 692 C CA . ARG A 1 83 ? -7.422 2.196 -7.057 1.00 98.00 83 ARG A CA 1
ATOM 693 C C . ARG A 1 83 ? -8.273 1.692 -5.914 1.00 98.00 83 ARG A C 1
ATOM 695 O O . ARG A 1 83 ? -7.780 1.394 -4.834 1.00 98.00 83 ARG A O 1
ATOM 702 N N . HIS A 1 84 ? -9.558 1.553 -6.196 1.00 97.88 84 HIS A N 1
ATOM 703 C CA . HIS A 1 84 ? -10.544 0.904 -5.350 1.00 97.88 84 HIS A CA 1
ATOM 704 C C . HIS A 1 84 ? -11.024 -0.373 -6.030 1.00 97.88 84 HIS A C 1
ATOM 706 O O . HIS A 1 84 ? -11.334 -0.358 -7.219 1.00 97.88 84 HIS A O 1
ATOM 712 N N . LYS A 1 85 ? -11.075 -1.477 -5.283 1.00 96.94 85 LYS A N 1
ATOM 713 C CA . LYS A 1 85 ? -11.576 -2.769 -5.752 1.00 96.94 85 LYS A CA 1
ATOM 714 C C . LYS A 1 85 ? -12.702 -3.259 -4.858 1.00 96.94 85 LYS A C 1
ATOM 716 O O . LYS A 1 85 ? -12.513 -3.446 -3.654 1.00 96.94 85 LYS A O 1
ATOM 721 N N . GLU A 1 86 ? -13.848 -3.533 -5.463 1.00 96.12 86 GLU A N 1
ATOM 722 C CA . GLU A 1 86 ? -15.046 -4.034 -4.795 1.00 96.12 86 GLU A CA 1
ATOM 723 C C . GLU A 1 86 ? -15.763 -5.033 -5.706 1.00 96.12 86 GLU A C 1
ATOM 725 O O . GLU A 1 86 ? -16.054 -4.723 -6.856 1.00 96.12 86 GLU A O 1
ATOM 730 N N . ASN A 1 87 ? -16.039 -6.243 -5.204 1.00 92.56 87 ASN A N 1
ATOM 731 C CA . ASN A 1 87 ? -16.771 -7.293 -5.932 1.00 92.56 87 ASN A CA 1
ATOM 732 C C . ASN A 1 87 ? -16.242 -7.553 -7.359 1.00 92.56 87 ASN A C 1
ATOM 734 O O . ASN A 1 87 ? -17.008 -7.756 -8.294 1.00 92.56 87 ASN A O 1
ATOM 738 N N . GLY A 1 88 ? -14.917 -7.507 -7.536 1.00 90.38 88 GLY A N 1
ATOM 739 C CA . GLY A 1 88 ? -14.255 -7.693 -8.833 1.00 90.38 88 GLY A CA 1
ATOM 740 C C . GLY A 1 88 ? -14.196 -6.444 -9.720 1.00 90.38 88 GLY A C 1
ATOM 741 O O . GLY A 1 88 ? -13.403 -6.416 -10.655 1.00 90.38 88 GLY A O 1
ATOM 742 N N . VAL A 1 89 ? -14.947 -5.389 -9.400 1.00 95.50 89 VAL A N 1
ATOM 743 C CA . VAL A 1 89 ? -14.912 -4.107 -10.113 1.00 95.50 89 VAL A CA 1
ATOM 744 C C . VAL A 1 89 ? -13.759 -3.258 -9.586 1.00 95.50 89 VAL A C 1
ATOM 746 O O . VAL A 1 89 ? -13.594 -3.115 -8.374 1.00 95.50 89 VAL A O 1
ATOM 749 N N . ILE A 1 90 ? -12.969 -2.685 -10.496 1.00 96.88 90 ILE A N 1
ATOM 750 C CA . ILE A 1 90 ? -11.833 -1.812 -10.180 1.00 96.88 90 ILE A CA 1
ATOM 751 C C . ILE A 1 90 ? -12.140 -0.395 -10.669 1.00 96.88 90 ILE A C 1
ATOM 753 O O . ILE A 1 90 ? -12.568 -0.205 -11.806 1.00 96.88 90 ILE A O 1
ATOM 757 N N . ARG A 1 91 ? -11.908 0.603 -9.815 1.00 96.56 91 ARG A N 1
ATOM 758 C CA . ARG A 1 91 ? -12.093 2.032 -10.105 1.00 96.56 91 ARG A CA 1
ATOM 759 C C . ARG A 1 91 ? -10.822 2.800 -9.774 1.00 96.56 91 ARG A C 1
ATOM 761 O O . ARG A 1 91 ? -10.132 2.466 -8.813 1.00 96.56 91 ARG A O 1
ATOM 768 N N . VAL A 1 92 ? -10.524 3.840 -10.544 1.00 97.69 92 VAL A N 1
ATOM 769 C CA . VAL A 1 92 ? -9.445 4.783 -10.226 1.00 97.69 92 VAL A CA 1
ATOM 770 C C . VAL A 1 92 ? -10.013 5.873 -9.324 1.00 97.69 92 VAL A C 1
ATOM 772 O O . VAL A 1 92 ? -11.007 6.501 -9.674 1.00 97.69 92 VAL A O 1
ATOM 775 N N . LEU A 1 93 ? -9.398 6.073 -8.159 1.00 97.25 93 LEU A N 1
ATOM 776 C CA . LEU A 1 93 ? -9.751 7.156 -7.237 1.00 97.25 93 LEU A CA 1
ATOM 777 C C . LEU A 1 93 ? -8.891 8.394 -7.470 1.00 97.25 93 LEU A C 1
ATOM 779 O O . LEU A 1 93 ? -9.360 9.522 -7.350 1.00 97.25 93 LEU A O 1
ATOM 783 N N . LYS A 1 94 ? -7.612 8.174 -7.777 1.00 97.00 94 LYS A N 1
ATOM 784 C CA . LYS A 1 94 ? -6.631 9.231 -7.991 1.00 97.00 94 LYS A CA 1
ATOM 785 C C . LYS A 1 94 ? -5.536 8.717 -8.915 1.00 97.00 94 LYS A C 1
ATOM 787 O O . LYS A 1 94 ? -5.123 7.567 -8.785 1.00 97.00 94 LYS A O 1
ATOM 792 N N . GLN A 1 95 ? -5.063 9.572 -9.808 1.00 97.00 95 GLN A N 1
ATOM 793 C CA . GLN A 1 95 ? -3.922 9.302 -10.672 1.00 97.00 95 GLN A CA 1
ATOM 794 C C . GLN A 1 95 ? -3.062 10.560 -10.735 1.00 97.00 95 GLN A C 1
ATOM 796 O O . GLN A 1 95 ? -3.611 11.655 -10.866 1.00 97.00 95 GLN A O 1
ATOM 801 N N . ILE A 1 96 ? -1.753 10.413 -10.541 1.00 94.94 96 ILE A N 1
ATOM 802 C CA . ILE A 1 96 ? -0.820 11.539 -10.426 1.00 94.94 96 ILE A CA 1
ATOM 803 C C . ILE A 1 96 ? 0.496 11.173 -11.095 1.00 94.94 96 ILE A C 1
ATOM 805 O O . ILE A 1 96 ? 1.052 10.107 -10.819 1.00 94.94 96 ILE A O 1
ATOM 809 N N . ASP A 1 97 ? 1.000 12.087 -11.918 1.00 94.50 97 ASP A N 1
ATOM 810 C CA . ASP A 1 97 ? 2.360 12.019 -12.433 1.00 94.50 97 ASP A CA 1
ATOM 811 C C . ASP A 1 97 ? 3.332 12.410 -11.327 1.00 94.50 97 ASP A C 1
ATOM 813 O O . ASP A 1 97 ? 3.224 13.464 -10.697 1.00 94.50 97 ASP A O 1
ATOM 817 N N . PHE A 1 98 ? 4.272 11.522 -11.067 1.00 91.12 98 PHE A N 1
ATOM 818 C CA . PHE A 1 98 ? 5.216 11.629 -9.981 1.00 91.12 98 PHE A CA 1
ATOM 819 C C . PHE A 1 98 ? 6.623 11.693 -10.552 1.00 91.12 98 PHE A C 1
ATOM 821 O O . PHE A 1 98 ? 7.026 10.865 -11.367 1.00 91.12 98 PHE A O 1
ATOM 828 N N . ASN A 1 99 ? 7.383 12.679 -10.102 1.00 91.25 99 ASN A N 1
ATOM 829 C CA . ASN A 1 99 ? 8.781 12.827 -10.449 1.00 91.25 99 ASN A CA 1
ATOM 830 C C . ASN A 1 99 ? 9.520 13.243 -9.188 1.00 91.25 99 ASN A C 1
ATOM 832 O O . ASN A 1 99 ? 9.269 14.331 -8.668 1.00 91.25 99 ASN A O 1
ATOM 836 N N . SER A 1 100 ? 10.398 12.382 -8.685 1.00 83.00 100 SER A N 1
ATOM 837 C CA . SER A 1 100 ? 11.189 12.718 -7.511 1.00 83.00 100 SER A CA 1
ATOM 838 C C . SER A 1 100 ? 12.625 12.226 -7.609 1.00 83.00 100 SER A C 1
ATOM 840 O O . SER A 1 100 ? 12.893 11.047 -7.845 1.00 83.00 100 SER A O 1
ATOM 842 N N . SER A 1 101 ? 13.546 13.157 -7.358 1.00 72.62 101 SER A N 1
ATOM 843 C CA . SER A 1 101 ? 14.982 12.918 -7.214 1.00 72.62 101 SER A CA 1
ATOM 844 C C . SER A 1 101 ? 15.429 12.752 -5.753 1.00 72.62 101 SER A C 1
ATOM 846 O O . SER A 1 101 ? 16.584 12.407 -5.512 1.00 72.62 101 SER A O 1
ATOM 848 N N . CYS A 1 102 ? 14.558 13.010 -4.768 1.00 58.47 102 CYS A N 1
ATOM 849 C CA . CYS A 1 102 ? 14.867 12.922 -3.334 1.00 58.47 102 CYS A CA 1
ATOM 850 C C . CYS A 1 102 ? 13.603 12.635 -2.485 1.00 58.47 102 CYS A C 1
ATOM 852 O O . CYS A 1 102 ? 12.513 13.107 -2.779 1.00 58.47 102 CYS A O 1
ATOM 854 N N . ASN A 1 103 ? 13.756 11.799 -1.449 1.00 69.00 103 ASN A N 1
ATOM 855 C CA . ASN A 1 103 ? 12.682 11.035 -0.790 1.00 69.00 103 ASN A CA 1
ATOM 856 C C . ASN A 1 103 ? 11.508 11.828 -0.176 1.00 69.00 103 ASN A C 1
ATOM 858 O O . ASN A 1 103 ? 11.684 12.911 0.369 1.00 69.00 103 ASN A O 1
ATOM 862 N N . ILE A 1 104 ? 10.372 11.113 -0.123 1.00 73.81 104 ILE A N 1
ATOM 863 C CA . ILE A 1 104 ? 9.058 11.443 0.460 1.00 73.81 104 ILE A CA 1
ATOM 864 C C . ILE A 1 104 ? 8.317 12.581 -0.259 1.00 73.81 104 ILE A C 1
ATOM 866 O O . ILE A 1 104 ? 8.755 13.723 -0.282 1.00 73.81 104 ILE A O 1
ATOM 870 N N . SER A 1 105 ? 7.154 12.250 -0.820 1.00 80.94 105 SER A N 1
ATOM 871 C CA . SER A 1 105 ? 6.233 13.198 -1.447 1.00 80.94 105 SER A CA 1
ATOM 872 C C . SER A 1 105 ? 5.449 14.025 -0.432 1.00 80.94 105 SER A C 1
ATOM 874 O O . SER A 1 105 ? 5.269 13.610 0.716 1.00 80.94 105 SER A O 1
ATOM 876 N N . ASP A 1 106 ? 4.838 15.103 -0.921 1.00 83.81 106 ASP A N 1
ATOM 877 C CA . ASP A 1 106 ? 3.679 15.710 -0.267 1.00 83.81 106 ASP A CA 1
ATOM 878 C C . ASP A 1 106 ? 2.529 14.699 -0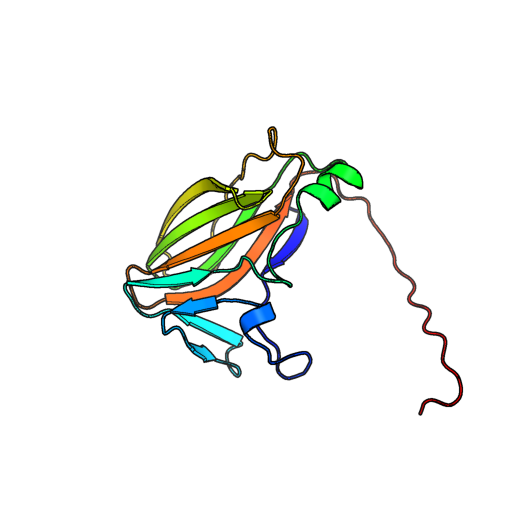.123 1.00 83.81 106 ASP A C 1
ATOM 880 O O . ASP A 1 106 ? 2.440 13.698 -0.850 1.00 83.81 106 ASP A O 1
ATOM 884 N N . GLU A 1 107 ? 1.630 14.952 0.827 1.00 93.38 107 GLU A N 1
ATOM 885 C CA . GLU A 1 107 ? 0.460 14.109 1.042 1.00 93.38 107 GLU A CA 1
ATOM 886 C C . GLU A 1 107 ? -0.617 14.325 -0.025 1.00 93.38 107 GLU A C 1
ATOM 888 O O . GLU A 1 107 ? -1.185 15.405 -0.189 1.00 93.38 107 GLU A O 1
ATOM 893 N N . ILE A 1 108 ? -0.964 13.238 -0.700 1.00 94.12 108 ILE A N 1
ATOM 894 C CA . ILE A 1 108 ? -1.980 13.190 -1.741 1.00 94.12 108 ILE A CA 1
ATOM 895 C C . ILE A 1 108 ? -3.325 12.841 -1.112 1.00 94.12 108 ILE A C 1
ATOM 897 O O . ILE A 1 108 ? -3.495 11.746 -0.581 1.00 94.12 108 ILE A O 1
ATOM 901 N N . GLU A 1 109 ? -4.308 13.729 -1.213 1.00 96.88 109 GLU A N 1
ATOM 902 C CA . GLU A 1 109 ? -5.665 13.451 -0.738 1.00 96.88 109 GLU A CA 1
ATOM 903 C C . GLU A 1 109 ? -6.405 12.449 -1.639 1.00 96.88 109 GLU A C 1
ATOM 905 O O . GLU A 1 109 ? -6.390 12.555 -2.873 1.00 96.88 109 GLU A O 1
ATOM 910 N N . ILE A 1 110 ? -7.076 11.484 -1.003 1.00 97.19 110 ILE A N 1
ATOM 911 C CA . ILE A 1 110 ? -7.913 10.467 -1.640 1.00 97.19 110 ILE A CA 1
ATOM 912 C C . ILE A 1 110 ? -9.351 10.649 -1.146 1.00 97.19 110 ILE A C 1
ATOM 914 O O . ILE A 1 110 ? -9.636 10.462 0.037 1.00 97.19 110 ILE A O 1
ATOM 918 N N . ASP A 1 111 ? -10.275 10.951 -2.061 1.00 95.88 111 ASP A N 1
ATOM 919 C CA . ASP A 1 111 ? -11.697 11.037 -1.723 1.00 95.88 111 ASP A CA 1
ATOM 920 C C . ASP A 1 111 ? -12.276 9.640 -1.447 1.00 95.88 111 ASP A C 1
ATOM 922 O O . ASP A 1 111 ? -12.350 8.775 -2.324 1.00 95.88 111 ASP A O 1
ATOM 926 N N . ILE A 1 112 ? -12.700 9.433 -0.200 1.00 96.12 112 ILE A N 1
ATOM 927 C CA . ILE A 1 112 ? -13.352 8.209 0.284 1.00 96.12 112 ILE A CA 1
ATOM 928 C C . ILE A 1 112 ? -14.804 8.445 0.721 1.00 96.12 112 ILE A C 1
ATOM 930 O O . ILE A 1 112 ? -15.400 7.585 1.372 1.00 96.12 112 ILE A O 1
ATOM 934 N N . SER A 1 113 ? -15.389 9.604 0.402 1.00 93.56 113 SER A N 1
ATOM 935 C CA . SER A 1 113 ? -16.742 9.987 0.834 1.00 93.56 113 SER A CA 1
ATOM 936 C C . SER A 1 113 ? -17.825 9.045 0.297 1.00 93.56 113 SER A C 1
ATOM 938 O O . SER A 1 113 ? -18.776 8.719 1.004 1.00 93.56 113 SER A O 1
ATOM 940 N N . LYS A 1 114 ? -17.652 8.553 -0.935 1.00 91.81 114 LYS A N 1
ATOM 941 C CA . LYS A 1 114 ? -18.618 7.695 -1.646 1.00 91.81 114 LYS A CA 1
ATOM 942 C C . LYS A 1 114 ? -18.281 6.199 -1.581 1.00 91.81 114 LYS A C 1
ATOM 944 O O . LYS A 1 114 ? -18.852 5.414 -2.335 1.00 91.81 114 LYS A O 1
ATOM 949 N N . ILE A 1 115 ? -17.345 5.794 -0.717 1.00 93.50 115 ILE A N 1
ATOM 950 C CA . ILE A 1 115 ? -16.805 4.429 -0.678 1.00 93.50 115 ILE A CA 1
ATOM 951 C C . ILE A 1 115 ? -16.998 3.819 0.710 1.00 93.50 115 ILE A C 1
ATOM 953 O O . ILE A 1 115 ? -16.426 4.284 1.693 1.00 93.50 115 ILE A O 1
ATOM 957 N N . ASN A 1 116 ? -17.762 2.726 0.773 1.00 91.94 116 ASN A N 1
ATOM 958 C CA . ASN A 1 116 ? -18.097 2.051 2.034 1.00 91.94 116 ASN A CA 1
ATOM 959 C C . ASN A 1 116 ? -17.529 0.629 2.152 1.00 91.94 116 ASN A C 1
ATOM 961 O O . ASN A 1 116 ? -17.401 0.099 3.255 1.00 91.94 116 ASN A O 1
ATOM 965 N N . PHE A 1 117 ? -17.169 -0.004 1.036 1.00 94.88 117 PHE A N 1
ATOM 966 C CA . PHE A 1 117 ? -16.753 -1.405 0.990 1.00 94.88 117 PHE A CA 1
ATOM 967 C C . PHE A 1 117 ? -15.545 -1.604 0.075 1.00 94.88 117 PHE A C 1
ATOM 969 O O . PHE A 1 117 ? -15.116 -0.680 -0.606 1.00 94.88 117 PHE A O 1
ATOM 976 N N . GLY A 1 118 ? -14.988 -2.816 0.063 1.00 95.69 118 GLY A N 1
ATOM 977 C CA . GLY A 1 118 ? -13.834 -3.166 -0.763 1.00 95.69 118 GLY A CA 1
ATOM 978 C C . GLY A 1 118 ? -12.493 -2.767 -0.147 1.00 95.69 118 GLY A C 1
ATOM 979 O O . GLY A 1 118 ? -12.358 -2.651 1.079 1.00 95.69 118 GLY A O 1
ATOM 980 N N . TYR A 1 119 ? -11.500 -2.593 -1.016 1.00 96.81 119 TYR A N 1
ATOM 981 C CA . TYR A 1 119 ? -10.128 -2.262 -0.644 1.00 96.81 119 TYR A CA 1
ATOM 982 C C . TYR A 1 119 ? -9.567 -1.174 -1.550 1.00 96.81 119 TYR A C 1
ATOM 984 O O . TYR A 1 119 ? -9.871 -1.136 -2.742 1.00 96.81 119 TYR A O 1
ATOM 992 N N . ILE A 1 120 ? -8.739 -0.310 -0.977 1.00 98.00 120 ILE A N 1
ATOM 993 C CA . ILE A 1 120 ? -7.968 0.702 -1.690 1.00 98.00 120 ILE A CA 1
ATOM 994 C C . ILE A 1 120 ? -6.524 0.214 -1.772 1.00 98.00 120 ILE A C 1
ATOM 996 O O . ILE A 1 120 ? -6.009 -0.351 -0.813 1.00 98.00 120 ILE A O 1
ATOM 1000 N N . TYR A 1 121 ? -5.867 0.398 -2.906 1.00 97.81 121 TYR A N 1
ATOM 1001 C CA . TYR A 1 121 ? -4.470 0.017 -3.078 1.00 97.81 121 TYR A CA 1
ATOM 1002 C C . TYR A 1 121 ? -3.767 0.957 -4.047 1.00 97.81 121 TYR A C 1
ATOM 1004 O O . TYR A 1 121 ? -4.406 1.726 -4.769 1.00 97.81 121 TYR A O 1
ATOM 1012 N N . VAL A 1 122 ? -2.442 0.876 -4.051 1.00 97.50 122 VAL A N 1
ATOM 1013 C CA . VAL A 1 122 ? -1.586 1.695 -4.904 1.00 97.50 122 VAL A CA 1
ATOM 1014 C C . VAL A 1 122 ? -1.023 0.848 -6.038 1.00 97.50 122 VAL A C 1
ATOM 1016 O O . VAL A 1 122 ? -0.683 -0.324 -5.862 1.00 97.50 122 VAL A O 1
ATOM 1019 N N . GLU A 1 123 ? -0.929 1.452 -7.210 1.00 97.00 123 GLU A N 1
ATOM 1020 C CA . GLU A 1 123 ? -0.129 0.985 -8.330 1.00 97.00 123 GLU A CA 1
ATOM 1021 C C . GLU A 1 123 ? 0.925 2.040 -8.665 1.00 97.00 123 GLU A C 1
ATOM 1023 O O . GLU A 1 123 ? 0.629 3.237 -8.678 1.00 97.00 123 GLU A O 1
ATOM 1028 N N . TRP A 1 124 ? 2.135 1.574 -8.962 1.00 96.50 124 TRP A N 1
ATOM 1029 C CA . TRP A 1 124 ? 3.203 2.367 -9.552 1.00 96.50 124 TRP A CA 1
ATOM 1030 C C . TRP A 1 124 ? 3.493 1.885 -10.971 1.00 96.50 124 TRP A C 1
ATOM 1032 O O . TRP A 1 124 ? 3.853 0.721 -11.153 1.00 96.50 124 TRP A O 1
ATOM 1042 N N . GLN A 1 125 ? 3.380 2.779 -11.949 1.00 97.00 125 GLN A N 1
ATOM 1043 C CA . GLN A 1 125 ? 3.821 2.582 -13.328 1.00 97.00 125 GLN A CA 1
ATOM 1044 C C . GLN A 1 125 ? 5.083 3.416 -13.546 1.00 97.00 125 GLN A C 1
ATOM 1046 O O . GLN A 1 125 ? 5.040 4.628 -13.378 1.00 97.00 125 GLN A O 1
ATOM 1051 N N . SER A 1 126 ? 6.196 2.794 -13.922 1.00 96.62 126 SER A N 1
ATOM 1052 C CA . SER A 1 126 ? 7.467 3.496 -14.115 1.00 96.62 126 SER A CA 1
ATOM 1053 C C . SER A 1 126 ? 7.629 4.059 -15.534 1.00 96.62 126 SER A C 1
ATOM 1055 O O . SER A 1 126 ? 7.388 3.360 -16.525 1.00 96.62 126 SER A O 1
ATOM 1057 N N . ASP A 1 127 ? 8.134 5.289 -15.630 1.00 96.81 127 ASP A N 1
ATOM 1058 C CA . ASP A 1 127 ? 8.612 5.909 -16.877 1.00 96.81 127 ASP A CA 1
ATOM 1059 C C . ASP A 1 127 ? 10.140 5.834 -17.012 1.00 96.81 127 ASP A C 1
ATOM 1061 O O . ASP A 1 127 ? 10.677 5.913 -18.118 1.00 96.81 127 ASP A O 1
ATOM 1065 N N . GLU A 1 128 ? 10.837 5.617 -15.895 1.00 95.69 128 GLU A N 1
ATOM 1066 C CA . GLU A 1 128 ? 12.273 5.340 -15.797 1.00 95.69 128 GLU A CA 1
ATOM 1067 C C . GLU A 1 128 ? 12.558 4.295 -14.708 1.00 95.69 128 GLU A C 1
ATOM 1069 O O . GLU A 1 128 ? 11.666 3.921 -13.944 1.00 95.69 128 GLU A O 1
ATOM 1074 N N . ASP A 1 129 ? 13.793 3.801 -14.624 1.00 95.31 129 ASP A N 1
ATOM 1075 C CA . ASP A 1 129 ? 14.177 2.881 -13.551 1.00 95.31 129 ASP A CA 1
ATOM 1076 C C . ASP A 1 129 ? 13.943 3.544 -12.189 1.00 95.31 129 ASP A C 1
ATOM 1078 O O . ASP A 1 129 ? 14.480 4.608 -11.892 1.00 95.31 129 ASP A O 1
ATOM 1082 N N . SER A 1 130 ? 13.098 2.915 -11.378 1.00 94.94 130 SER A N 1
ATOM 1083 C CA . SER A 1 130 ? 12.580 3.498 -10.145 1.00 94.94 130 SER A CA 1
ATOM 1084 C C . SER A 1 130 ? 12.921 2.637 -8.937 1.00 94.94 130 SER A C 1
ATOM 1086 O O . SER A 1 130 ? 12.934 1.405 -9.012 1.00 94.94 130 SER A O 1
ATOM 1088 N N . VAL A 1 131 ? 13.133 3.287 -7.797 1.00 95.06 131 VAL A N 1
ATOM 1089 C CA . VAL A 1 131 ? 13.369 2.637 -6.505 1.00 95.06 131 VAL A CA 1
ATOM 1090 C C . VAL A 1 131 ? 12.208 2.954 -5.576 1.00 95.06 131 VAL A C 1
ATOM 1092 O O . VAL A 1 131 ? 12.018 4.100 -5.170 1.00 95.06 131 VAL A O 1
ATOM 1095 N N . LEU A 1 132 ? 11.423 1.938 -5.231 1.00 93.88 132 LEU A N 1
ATOM 1096 C CA . LEU A 1 132 ? 10.267 2.066 -4.350 1.00 93.88 132 LEU A CA 1
ATOM 1097 C C . LEU A 1 132 ? 10.674 1.673 -2.931 1.00 93.88 132 LEU A C 1
ATOM 1099 O O . LEU A 1 132 ? 11.019 0.518 -2.673 1.00 93.88 132 LEU A O 1
ATOM 1103 N N . ASN A 1 133 ? 10.585 2.628 -2.008 1.00 90.69 133 ASN A N 1
ATOM 1104 C CA . ASN A 1 133 ? 10.879 2.423 -0.588 1.00 90.69 133 ASN A CA 1
ATOM 1105 C C . ASN A 1 133 ? 9.604 2.178 0.238 1.00 90.69 133 ASN A C 1
ATOM 1107 O O . ASN A 1 133 ? 9.677 1.626 1.333 1.00 90.69 133 ASN A O 1
ATOM 1111 N N . GLY A 1 134 ? 8.436 2.577 -0.274 1.00 89.50 134 GLY A N 1
ATOM 1112 C CA . GLY A 1 134 ? 7.137 2.282 0.329 1.00 89.50 134 GLY A CA 1
ATOM 1113 C C . GLY A 1 134 ? 6.132 3.419 0.191 1.00 89.50 134 GLY A C 1
ATOM 1114 O O . GLY A 1 134 ? 6.388 4.442 -0.446 1.00 89.50 134 GLY A O 1
ATOM 1115 N N . PHE A 1 135 ? 4.979 3.228 0.822 1.00 94.06 135 PHE A N 1
ATOM 1116 C CA . PHE A 1 135 ? 3.905 4.215 0.884 1.00 94.06 135 PHE A CA 1
ATOM 1117 C C . PHE A 1 135 ? 3.286 4.233 2.278 1.00 94.06 135 PHE A C 1
ATOM 1119 O O . PHE A 1 135 ? 3.397 3.267 3.034 1.00 94.06 135 PHE A O 1
ATOM 1126 N N . GLU A 1 136 ? 2.586 5.307 2.608 1.00 96.75 136 GLU A N 1
ATOM 1127 C CA . GLU A 1 136 ? 1.883 5.451 3.877 1.00 96.75 136 GLU A CA 1
ATOM 1128 C C . GLU A 1 136 ? 0.469 5.973 3.630 1.00 96.75 136 GLU A C 1
ATOM 1130 O O . GLU A 1 136 ? 0.284 7.003 2.985 1.00 96.75 136 GLU A O 1
ATOM 1135 N N . PHE A 1 137 ? -0.529 5.273 4.168 1.00 97.81 137 PHE A N 1
ATOM 1136 C CA . PHE A 1 137 ? -1.882 5.795 4.302 1.00 97.81 137 PHE A CA 1
ATOM 1137 C C . PHE A 1 137 ? -1.989 6.574 5.608 1.00 97.81 137 PHE A C 1
ATOM 1139 O O . PHE A 1 137 ? -1.676 6.056 6.686 1.00 97.81 137 PHE A O 1
ATOM 1146 N N . LEU A 1 138 ? -2.442 7.817 5.505 1.00 97.69 138 LEU A N 1
ATOM 1147 C CA . LEU A 1 138 ? -2.492 8.789 6.589 1.00 97.69 138 LEU A CA 1
ATOM 1148 C C . LEU A 1 138 ? -3.904 9.372 6.727 1.00 97.69 138 LEU A C 1
ATOM 1150 O O . LEU A 1 138 ? -4.712 9.305 5.804 1.00 97.69 138 LEU A O 1
ATOM 1154 N N . THR A 1 139 ? -4.180 10.007 7.861 1.00 97.56 139 THR A N 1
ATOM 1155 C CA . THR A 1 139 ? -5.402 10.787 8.097 1.00 97.56 139 THR A CA 1
ATOM 1156 C C . THR A 1 139 ? -5.088 12.119 8.768 1.00 97.56 139 THR A C 1
ATOM 1158 O O . THR A 1 139 ? -4.058 12.252 9.431 1.00 97.56 139 THR A O 1
ATOM 1161 N N . LYS A 1 140 ? -5.976 13.105 8.616 1.00 96.94 140 LYS A N 1
ATOM 1162 C CA . LYS A 1 140 ? -5.998 14.323 9.445 1.00 96.94 140 LYS A CA 1
ATOM 1163 C C . LYS A 1 140 ? -7.040 14.249 10.560 1.00 96.94 140 LYS A C 1
ATOM 1165 O O . LYS A 1 140 ? -7.141 15.188 11.349 1.00 96.94 140 LYS A O 1
ATOM 1170 N N . ASP A 1 141 ? -7.811 13.168 10.617 1.00 96.06 141 ASP A N 1
ATOM 1171 C CA . ASP A 1 141 ? -8.847 12.994 11.624 1.00 96.06 141 ASP A CA 1
ATOM 1172 C C . ASP A 1 141 ? -8.222 12.851 13.015 1.00 96.06 141 ASP A C 1
ATOM 1174 O O . ASP A 1 141 ? -7.056 12.481 13.176 1.00 96.06 141 ASP A O 1
ATOM 1178 N N . HIS A 1 142 ? -9.011 13.154 14.042 1.00 92.44 142 HIS A N 1
ATOM 1179 C CA . HIS A 1 142 ? -8.561 13.040 15.420 1.00 92.44 142 HIS A CA 1
ATOM 1180 C C . HIS A 1 142 ? -8.243 11.580 15.777 1.00 92.44 142 HIS A C 1
ATOM 1182 O O . HIS A 1 142 ? -9.098 10.700 15.666 1.00 92.44 142 HIS A O 1
ATOM 1188 N N . VAL A 1 143 ? -7.035 11.340 16.290 1.00 90.19 143 VAL A N 1
ATOM 1189 C CA . VAL A 1 143 ? -6.609 10.037 16.810 1.00 90.19 143 VAL A CA 1
ATOM 1190 C C . VAL A 1 143 ? -6.448 10.127 18.321 1.00 90.19 143 VAL A C 1
ATOM 1192 O O . VAL A 1 143 ? -5.639 10.899 18.835 1.00 90.19 143 VAL A O 1
ATOM 1195 N N . SER A 1 144 ? -7.217 9.312 19.040 1.00 87.88 144 SER A N 1
ATOM 1196 C CA . SER A 1 144 ? -7.121 9.214 20.494 1.00 87.88 144 SER A CA 1
ATOM 1197 C C . SER A 1 144 ? -5.786 8.601 20.910 1.00 87.88 144 SER A C 1
ATOM 1199 O O . SER A 1 144 ? -5.321 7.626 20.318 1.00 87.88 144 SER A O 1
ATOM 1201 N N . LYS A 1 145 ? -5.183 9.132 21.974 1.00 88.31 145 LYS A N 1
ATOM 1202 C CA . LYS A 1 145 ? -3.986 8.534 22.570 1.00 88.31 145 LYS A CA 1
ATOM 1203 C C . LYS A 1 145 ? -4.341 7.169 23.163 1.00 88.31 145 LYS A C 1
ATOM 1205 O O . LYS A 1 145 ? -5.256 7.070 23.975 1.00 88.31 145 LYS A O 1
ATOM 1210 N N . SER A 1 146 ? -3.592 6.137 22.792 1.00 84.88 146 SER A N 1
ATOM 1211 C CA . SER A 1 146 ? -3.751 4.782 23.325 1.00 84.88 146 SER A CA 1
ATOM 1212 C C . SER A 1 146 ? -2.463 4.295 23.982 1.00 84.88 146 SER A C 1
ATOM 1214 O O . SER A 1 146 ? -1.372 4.542 23.467 1.00 84.88 146 SER A O 1
ATOM 1216 N N . SER A 1 147 ? -2.593 3.556 25.080 1.00 90.94 147 SER A N 1
ATOM 1217 C CA . SER A 1 147 ? -1.537 2.716 25.647 1.00 90.94 147 SER A CA 1
ATOM 1218 C C . SER A 1 147 ? -1.935 1.249 25.493 1.00 90.94 147 SER A C 1
ATOM 1220 O O . SER A 1 147 ? -3.112 0.904 25.583 1.00 90.94 147 SER A O 1
ATOM 1222 N N . MET A 1 148 ? -0.962 0.382 25.222 1.00 92.94 148 MET A N 1
ATOM 1223 C CA . MET A 1 148 ? -1.192 -1.049 25.032 1.00 92.94 148 MET A CA 1
ATOM 1224 C C . MET A 1 148 ? -0.367 -1.829 26.051 1.00 92.94 148 MET A C 1
ATOM 1226 O O . MET A 1 148 ? 0.834 -1.598 26.177 1.00 92.94 148 MET A O 1
ATOM 1230 N N . ALA A 1 149 ? -1.013 -2.757 26.753 1.00 94.44 149 ALA A N 1
ATOM 1231 C CA . ALA A 1 149 ? -0.347 -3.790 27.535 1.00 94.44 149 ALA A CA 1
ATOM 1232 C C . ALA A 1 149 ? -0.500 -5.120 26.790 1.00 94.44 149 ALA A C 1
ATOM 1234 O O . ALA A 1 149 ? -1.617 -5.543 26.494 1.00 94.44 149 ALA A O 1
ATOM 1235 N N . LEU A 1 150 ? 0.621 -5.759 26.459 1.00 94.75 150 LEU A N 1
ATOM 1236 C CA . LEU A 1 150 ? 0.642 -7.045 25.771 1.00 94.75 150 LEU A CA 1
ATOM 1237 C C . LEU A 1 150 ? 0.833 -8.158 26.803 1.00 94.75 150 LEU A C 1
ATOM 1239 O O . LEU A 1 150 ? 1.887 -8.252 27.427 1.00 94.75 150 LEU A O 1
ATOM 1243 N N . VAL A 1 151 ? -0.183 -9.002 26.973 1.00 94.19 151 VAL A N 1
ATOM 1244 C CA . VAL A 1 151 ? -0.117 -10.185 27.839 1.00 94.19 151 VAL A CA 1
ATOM 1245 C C . VAL A 1 151 ? -0.069 -11.422 26.951 1.00 94.19 151 VAL A C 1
ATOM 1247 O O . VAL A 1 151 ? -1.043 -11.741 26.273 1.00 94.19 151 VAL A O 1
ATOM 1250 N N . ILE A 1 152 ? 1.074 -12.110 26.946 1.00 94.81 152 ILE A N 1
ATOM 1251 C CA . ILE A 1 152 ? 1.269 -13.358 26.202 1.00 94.81 152 ILE A CA 1
ATOM 1252 C C . ILE A 1 152 ? 1.235 -14.504 27.206 1.00 94.81 152 ILE A C 1
ATOM 1254 O O . ILE A 1 152 ? 2.173 -14.695 27.978 1.00 94.81 152 ILE A O 1
ATOM 1258 N N . THR A 1 153 ? 0.149 -15.271 27.205 1.00 93.00 153 THR A N 1
ATOM 1259 C CA . THR A 1 153 ? 0.058 -16.485 28.015 1.00 93.00 153 THR A CA 1
ATOM 1260 C C . THR A 1 153 ? 0.816 -17.617 27.326 1.00 93.00 153 THR A C 1
ATOM 1262 O O . THR A 1 153 ? 0.628 -17.897 26.142 1.00 93.00 153 THR A O 1
ATOM 1265 N N . THR A 1 154 ? 1.707 -18.275 28.065 1.00 93.38 154 THR A N 1
ATOM 1266 C CA . THR A 1 154 ? 2.482 -19.417 27.571 1.00 93.38 154 THR A CA 1
ATOM 1267 C C . THR A 1 154 ? 2.591 -20.490 28.650 1.00 93.38 154 THR A C 1
ATOM 1269 O O . THR A 1 154 ? 2.653 -20.178 29.838 1.00 93.38 154 THR A O 1
ATOM 1272 N N . TYR A 1 155 ? 2.594 -21.758 28.242 1.00 93.62 155 TYR A N 1
ATOM 1273 C CA . TYR A 1 155 ? 2.807 -22.908 29.116 1.00 93.62 155 TYR A CA 1
ATOM 1274 C C . TYR A 1 155 ? 3.738 -23.895 28.418 1.00 93.62 155 TYR A C 1
ATOM 1276 O O . TYR A 1 155 ? 3.470 -24.308 27.291 1.00 93.62 155 TYR A O 1
ATOM 1284 N N . ASN A 1 156 ? 4.836 -24.245 29.088 1.00 89.69 156 ASN A N 1
ATOM 1285 C CA . ASN A 1 156 ? 5.856 -25.177 28.604 1.00 89.69 156 ASN A CA 1
ATOM 1286 C C . ASN A 1 156 ? 6.374 -24.896 27.173 1.00 89.69 156 ASN A C 1
ATOM 1288 O O . ASN A 1 156 ? 6.652 -25.821 26.413 1.00 89.69 156 ASN A O 1
ATOM 1292 N N . ARG A 1 157 ? 6.506 -23.616 26.797 1.00 85.88 157 ARG A N 1
ATOM 1293 C CA . ARG A 1 157 ? 7.253 -23.188 25.604 1.00 85.88 157 ARG A CA 1
ATOM 1294 C C . ARG A 1 157 ? 8.495 -22.437 26.072 1.00 85.88 157 ARG A C 1
ATOM 1296 O O . ARG A 1 157 ? 8.353 -21.406 26.730 1.00 85.88 157 ARG A O 1
ATOM 1303 N N . LYS A 1 158 ? 9.665 -23.016 25.806 1.00 72.56 158 LYS A N 1
ATOM 1304 C CA . LYS A 1 158 ? 10.974 -22.375 25.966 1.00 72.56 158 LYS A CA 1
ATOM 1305 C C . LYS A 1 158 ? 11.364 -21.688 24.669 1.00 72.56 158 LYS A C 1
ATOM 1307 O O . LYS A 1 158 ? 10.956 -22.214 23.609 1.00 72.56 158 LYS A O 1
#

Sequence (158 aa):
MYFLLQKVILPNIDLCTEEQLYFRTQGGKYNYTSRNLLVPRHKVAYFDTFFNAFSIKKWKKYTTLTSLFLRVNIIGRGTITVRHKENGVIRVLKQIDFNSSCNISDEIEIDISKINFGYIYVEWQSDEDSVLNGFEFLTKDHVSKSSMALVITTYNRK

pLDDT: mean 93.11, std 5.84, range [58.47, 98.19]

Secondary structure (DSSP, 8-state):
--EEEEEE---BTTTB--GGGT-EESS-EEETTTTEEEE-TT-EEE--STTT-B-HHHHHHHS----EEEEEEEEEEEEEEEEEEETTEEEEEEEEEEEESSS-PPPEEE--TT--SSEEEEEEEESS-EEEEEEEEEE-S-------------SS--

InterPro domains:
  IPR040492 Galactofuranosyltransferase GlfT2, N-terminal [PF17994] (5-132)

Organism: Salmonella derby (NCBI:txid28144)

Foldseek 3Di:
DKDFDAWLAADAPVPDPPRQQRKDKDPWDADNVVRKIKHAAQIKIWGPHNRFWAWLQCCLVPHPAQWKWKKFFKAAWFKKWKWFDDPNDIDTQDIDTDHDHDTIDDIHTGHCPPPNGGTIIMMTGHNHTMIGNTMTMIGPDDDDDDDDDDDDDDDPDD

Radius of gyration: 16.99 Å; chains: 1; bounding box: 38×42×48 Å